Protein AF-A0A7S4GDK0-F1 (afdb_monomer_lite)

Sequence (120 aa):
MDLIGAADGQYISWFPDTHGYHLQLADSEAAFRSQGLLKRDHKYFHKSYYQAGIEDDHTPFLERGVPILHLIPYPFPREWHKPGDTGEFLDWDTIYDMTLLVKHFVEHYVAHPTTRRTRA

InterPro domains:
  IPR007484 Peptidase M28 [PF04389] (39-105)
  IPR040234 Glutaminyl-peptide cyclotransferase-like [PTHR12283] (1-110)

Foldseek 3Di:
DPLFFAPQFADEFQDPVCLVLLVLLQVLLVVCVVVVNADDPHRHRDNHYDHDDDDDPCVVVVVVVHDDDDPAGPPHDPCVPHPPPDPVRGDVSRVSSVVVSVVVSVVVCVVDPDPDPPPD

Secondary structure (DSSP, 8-state):
--S--STT--EEE--GGGHHHHHHHHHHHHHHHHTT--SSS---EEEEE------STTHHHHHTT--------SSPPTTTTSTT-SGGG--HHHHHHHHHHHHHHHHHHHHS--------

Structure (mmCIF, N/CA/C/O backbone):
data_AF-A0A7S4GDK0-F1
#
_entry.id   AF-A0A7S4GDK0-F1
#
loop_
_atom_site.group_PDB
_atom_site.id
_atom_site.type_symbol
_atom_site.label_atom_id
_atom_site.label_alt_id
_atom_site.label_comp_id
_atom_site.label_asym_id
_atom_site.label_entity_id
_atom_site.label_seq_id
_atom_site.pdbx_PDB_ins_code
_atom_site.Cartn_x
_atom_site.Cartn_y
_atom_site.Cartn_z
_atom_site.occupancy
_atom_site.B_iso_or_equiv
_atom_site.auth_seq_id
_atom_site.auth_comp_id
_atom_site.auth_asym_id
_atom_site.auth_atom_id
_atom_site.pdbx_PDB_model_num
ATOM 1 N N . MET A 1 1 ? 6.008 -6.858 -1.384 1.00 94.06 1 MET A N 1
ATOM 2 C CA . MET A 1 1 ? 5.624 -5.724 -0.518 1.00 94.06 1 MET A CA 1
ATOM 3 C C . MET A 1 1 ? 6.913 -5.274 0.112 1.00 94.06 1 MET A C 1
ATOM 5 O O . MET A 1 1 ? 7.557 -6.131 0.702 1.00 94.06 1 MET A O 1
ATOM 9 N N . ASP A 1 2 ? 7.298 -4.018 -0.071 1.00 97.81 2 ASP A N 1
ATOM 10 C CA . ASP A 1 2 ? 8.589 -3.512 0.396 1.00 97.81 2 ASP A CA 1
ATOM 11 C C . ASP A 1 2 ? 8.455 -2.088 0.964 1.00 97.81 2 ASP A C 1
ATOM 13 O O . ASP A 1 2 ? 7.550 -1.345 0.577 1.00 97.81 2 ASP A O 1
ATOM 17 N N . LEU A 1 3 ? 9.321 -1.738 1.918 1.00 97.69 3 LEU A N 1
ATOM 18 C CA . LEU A 1 3 ? 9.404 -0.438 2.606 1.00 97.69 3 LEU A CA 1
ATOM 19 C C . LEU A 1 3 ? 8.095 0.063 3.250 1.00 97.69 3 LEU A C 1
ATOM 21 O O . LEU A 1 3 ? 7.823 1.263 3.287 1.00 97.69 3 LEU A O 1
ATOM 25 N N . ILE A 1 4 ? 7.274 -0.848 3.776 1.00 97.88 4 ILE A N 1
ATOM 26 C CA . ILE A 1 4 ? 5.984 -0.536 4.411 1.00 97.88 4 ILE A CA 1
ATOM 27 C C . ILE A 1 4 ? 6.149 -0.492 5.931 1.00 97.88 4 ILE A C 1
ATOM 29 O O . ILE A 1 4 ? 6.625 -1.452 6.528 1.00 97.88 4 ILE A O 1
ATOM 33 N N . GLY A 1 5 ? 5.687 0.586 6.568 1.00 97.38 5 GLY A N 1
ATOM 34 C CA . GLY A 1 5 ? 5.636 0.688 8.031 1.00 97.38 5 GLY A CA 1
ATOM 35 C C . GLY A 1 5 ? 5.828 2.104 8.561 1.00 97.38 5 GLY A C 1
ATOM 36 O O . GLY A 1 5 ? 5.295 2.427 9.616 1.00 97.38 5 GLY A O 1
ATOM 37 N N . ALA A 1 6 ? 6.527 2.959 7.816 1.00 97.50 6 ALA A N 1
ATOM 38 C CA . ALA A 1 6 ? 6.628 4.378 8.131 1.00 97.50 6 ALA A CA 1
ATOM 39 C C . ALA A 1 6 ? 5.294 5.105 7.898 1.00 97.50 6 ALA A C 1
ATOM 41 O O . ALA A 1 6 ? 4.476 4.690 7.070 1.00 97.50 6 ALA A O 1
ATOM 42 N N . ALA A 1 7 ? 5.107 6.221 8.599 1.00 95.94 7 ALA A N 1
ATOM 43 C CA . ALA A 1 7 ? 3.975 7.109 8.380 1.00 95.94 7 ALA A CA 1
ATOM 44 C C . ALA A 1 7 ? 3.951 7.674 6.948 1.00 95.94 7 ALA A C 1
ATOM 46 O O . ALA A 1 7 ? 4.982 7.873 6.305 1.00 95.94 7 ALA A O 1
ATOM 47 N N . ASP A 1 8 ? 2.739 7.972 6.483 1.00 92.25 8 ASP A N 1
ATOM 48 C CA . ASP A 1 8 ? 2.454 8.782 5.293 1.00 92.25 8 ASP A CA 1
ATOM 49 C C . ASP A 1 8 ? 3.011 8.239 3.959 1.00 92.25 8 ASP A C 1
ATOM 51 O O . ASP A 1 8 ? 3.199 8.983 2.990 1.00 92.25 8 ASP A O 1
ATOM 55 N N . GLY A 1 9 ? 3.224 6.921 3.871 1.00 94.88 9 GLY A N 1
ATOM 56 C CA . GLY A 1 9 ? 3.583 6.245 2.622 1.00 94.88 9 GLY A CA 1
ATOM 57 C C . GLY A 1 9 ? 2.526 6.444 1.526 1.00 94.88 9 GLY A C 1
ATOM 58 O O . GLY A 1 9 ? 1.323 6.375 1.784 1.00 94.88 9 GLY A O 1
ATOM 59 N N . GLN A 1 10 ? 2.973 6.679 0.292 1.00 96.25 10 GLN A N 1
ATOM 60 C CA . GLN A 1 10 ? 2.112 6.869 -0.880 1.00 96.25 10 GLN A CA 1
ATOM 61 C C . GLN A 1 10 ? 2.417 5.811 -1.932 1.00 96.25 10 GLN A C 1
ATOM 63 O O . GLN A 1 10 ? 3.565 5.628 -2.311 1.00 96.25 10 GLN A O 1
ATOM 68 N N . TYR A 1 11 ? 1.394 5.146 -2.447 1.00 96.75 11 TYR A N 1
ATOM 69 C CA . TYR A 1 11 ? 1.514 4.056 -3.404 1.00 96.75 11 TYR A CA 1
ATOM 70 C C . TYR A 1 11 ? 0.903 4.474 -4.739 1.00 96.75 11 TYR A C 1
ATOM 72 O O . TYR A 1 11 ? -0.234 4.956 -4.807 1.00 96.75 11 TYR A O 1
ATOM 80 N N . ILE A 1 12 ? 1.644 4.237 -5.817 1.00 95.56 12 ILE A N 1
ATOM 81 C CA . ILE A 1 12 ? 1.231 4.503 -7.198 1.00 95.56 12 ILE A CA 1
ATOM 82 C C . ILE A 1 12 ? 1.274 3.217 -8.020 1.00 95.56 12 ILE A C 1
ATOM 84 O O . ILE A 1 12 ? 1.915 2.240 -7.641 1.00 95.56 12 ILE A O 1
ATOM 88 N N . SER A 1 13 ? 0.582 3.214 -9.157 1.00 96.25 13 SER A N 1
ATOM 89 C CA . SER A 1 13 ? 0.597 2.069 -10.060 1.00 96.25 13 SER A CA 1
ATOM 90 C C . SER A 1 13 ? 1.840 2.104 -10.949 1.00 96.25 13 SER A C 1
ATOM 92 O O . SER A 1 13 ? 2.001 3.035 -11.738 1.00 96.25 13 SER A O 1
ATOM 94 N N . TRP A 1 14 ? 2.655 1.051 -10.886 1.00 95.12 14 TRP A N 1
ATOM 95 C CA . TRP A 1 14 ? 3.893 0.920 -11.671 1.00 95.12 14 TRP A CA 1
ATOM 96 C C . TRP A 1 14 ? 3.702 0.194 -13.011 1.00 95.12 14 TRP A C 1
ATOM 98 O O . TRP A 1 14 ? 4.345 0.522 -14.007 1.00 95.12 14 TRP A O 1
ATOM 108 N N . PHE A 1 15 ? 2.769 -0.766 -13.071 1.00 94.31 15 PHE A N 1
ATOM 109 C CA . PHE A 1 15 ? 2.598 -1.653 -14.228 1.00 94.31 15 PHE A CA 1
ATOM 110 C C . PHE A 1 15 ? 1.184 -1.559 -14.822 1.00 94.31 15 PHE A C 1
ATOM 112 O O . PHE A 1 15 ? 0.210 -1.646 -14.071 1.00 94.31 15 PHE A O 1
ATOM 119 N N . PRO A 1 16 ? 1.034 -1.419 -16.156 1.00 92.56 16 PRO A N 1
ATOM 120 C CA . PRO A 1 16 ? -0.281 -1.375 -16.799 1.00 92.56 16 PRO A CA 1
ATOM 121 C C . PRO A 1 16 ? -1.097 -2.652 -16.570 1.00 92.56 16 PRO A C 1
ATOM 123 O O . PRO A 1 16 ? -2.290 -2.580 -16.281 1.00 92.56 16 PRO A O 1
ATOM 126 N N . ASP A 1 17 ? -0.442 -3.815 -16.633 1.00 93.44 17 ASP A N 1
ATOM 127 C CA . ASP A 1 17 ? -1.086 -5.134 -16.546 1.00 93.44 17 ASP A CA 1
ATOM 128 C C . ASP A 1 17 ? -1.779 -5.391 -15.201 1.00 93.44 17 ASP A C 1
ATOM 130 O O . ASP A 1 17 ? -2.706 -6.198 -15.114 1.00 93.44 17 ASP A O 1
ATOM 134 N N . THR A 1 18 ? -1.349 -4.701 -14.146 1.00 94.88 18 THR A N 1
ATOM 135 C CA . THR A 1 18 ? -1.896 -4.821 -12.788 1.00 94.88 18 THR A CA 1
ATOM 136 C C . THR A 1 18 ? -2.535 -3.527 -12.292 1.00 94.88 18 THR A C 1
ATOM 138 O O . THR A 1 18 ? -2.973 -3.469 -11.142 1.00 94.88 18 THR A O 1
ATOM 141 N N . HIS A 1 19 ? -2.691 -2.514 -13.158 1.00 95.44 19 HIS A N 1
ATOM 142 C CA . HIS A 1 19 ? -3.299 -1.230 -12.796 1.00 95.44 19 HIS A CA 1
ATOM 143 C C . HIS A 1 19 ? -4.707 -1.397 -12.210 1.00 95.44 19 HIS A C 1
ATOM 145 O O . HIS A 1 19 ? -5.060 -0.742 -11.233 1.00 95.44 19 HIS A O 1
ATOM 151 N N . GLY A 1 20 ? -5.492 -2.339 -12.744 1.00 95.56 20 GLY A N 1
ATOM 152 C CA . GLY A 1 20 ? -6.814 -2.663 -12.204 1.00 95.56 20 GLY A CA 1
ATOM 153 C C . GLY A 1 20 ? -6.782 -3.121 -10.740 1.00 95.56 20 GLY A C 1
ATOM 154 O O . GLY A 1 20 ? -7.671 -2.755 -9.978 1.00 95.56 20 GLY A O 1
ATOM 155 N N . TYR A 1 21 ? -5.750 -3.858 -10.318 1.00 97.12 21 TYR A N 1
ATOM 156 C CA . TYR A 1 21 ? -5.589 -4.266 -8.917 1.00 97.12 21 TYR A CA 1
ATOM 157 C C . TYR A 1 21 ? -5.190 -3.092 -8.018 1.00 97.12 21 TYR A C 1
ATOM 159 O O . TYR A 1 21 ? -5.684 -2.981 -6.899 1.00 97.12 21 TYR A O 1
ATOM 167 N N . HIS A 1 22 ? -4.365 -2.170 -8.521 1.00 97.62 22 HIS A N 1
ATOM 168 C CA . HIS A 1 22 ? -4.046 -0.930 -7.807 1.00 97.62 22 HIS A CA 1
ATOM 169 C C . HIS A 1 22 ? -5.288 -0.056 -7.594 1.00 97.62 22 HIS A C 1
ATOM 171 O O . HIS A 1 22 ? -5.508 0.471 -6.505 1.00 97.62 22 HIS A O 1
ATOM 177 N N . LEU A 1 23 ? -6.141 0.062 -8.616 1.00 97.69 23 LEU A N 1
ATOM 178 C CA . LEU A 1 23 ? -7.407 0.786 -8.499 1.00 97.69 23 LEU A CA 1
ATOM 179 C C . LEU A 1 23 ? -8.345 0.144 -7.470 1.00 97.69 23 LEU A C 1
ATOM 181 O O . LEU A 1 23 ? -8.954 0.876 -6.697 1.00 97.69 23 LEU A O 1
ATOM 185 N N . GLN A 1 24 ? -8.404 -1.191 -7.396 1.00 97.50 24 GLN A N 1
ATOM 186 C CA . GLN A 1 24 ? -9.187 -1.889 -6.368 1.00 97.50 24 GLN A CA 1
ATOM 187 C C . GLN A 1 24 ? -8.719 -1.546 -4.949 1.00 97.50 24 GLN A C 1
ATOM 189 O O . GLN A 1 24 ? -9.555 -1.321 -4.075 1.00 97.50 24 GLN A O 1
ATOM 194 N N . LEU A 1 25 ? -7.405 -1.455 -4.712 1.00 98.44 25 LEU A N 1
ATOM 195 C CA . LEU A 1 25 ? -6.863 -1.005 -3.424 1.00 98.44 25 LEU A CA 1
ATOM 196 C C . LEU A 1 25 ? -7.267 0.445 -3.119 1.00 98.44 25 LEU A C 1
ATOM 198 O O . LEU A 1 25 ? -7.731 0.724 -2.016 1.00 98.44 25 LEU A O 1
ATOM 202 N N . ALA A 1 26 ? -7.177 1.347 -4.102 1.00 98.44 26 ALA A N 1
ATOM 203 C CA . ALA A 1 26 ? -7.598 2.742 -3.944 1.00 98.44 26 ALA A CA 1
ATOM 204 C C . ALA A 1 26 ? -9.107 2.901 -3.683 1.00 98.44 26 ALA A C 1
ATOM 206 O O . ALA A 1 26 ? -9.519 3.757 -2.899 1.00 98.44 26 ALA A O 1
ATOM 207 N N . ASP A 1 27 ? -9.942 2.087 -4.329 1.00 98.44 27 ASP A N 1
ATOM 208 C CA . ASP A 1 27 ? -11.391 2.074 -4.109 1.00 98.44 27 ASP A CA 1
ATOM 209 C C . ASP A 1 27 ? -11.743 1.510 -2.729 1.00 98.44 27 ASP A C 1
ATOM 211 O O . ASP A 1 27 ? -12.577 2.080 -2.022 1.00 98.44 27 ASP A O 1
ATOM 215 N N . SER A 1 28 ? -11.056 0.442 -2.313 1.00 98.44 28 SER A N 1
ATOM 216 C CA . SER A 1 28 ? -11.197 -0.145 -0.975 1.00 98.44 28 SER A CA 1
ATOM 217 C C . SER A 1 28 ? -10.801 0.851 0.112 1.00 98.44 28 SER A C 1
ATOM 219 O O . SER A 1 28 ? -11.515 1.001 1.101 1.00 98.44 28 SER A O 1
ATOM 221 N N . GLU A 1 29 ? -9.710 1.594 -0.096 1.00 98.62 29 GLU A N 1
ATOM 222 C CA . GLU A 1 29 ? -9.274 2.653 0.811 1.00 98.62 29 GLU A CA 1
ATOM 223 C C . GLU A 1 29 ? -10.348 3.728 0.984 1.00 98.62 29 GLU A C 1
ATOM 225 O O . GLU A 1 29 ? -10.709 4.071 2.112 1.00 98.62 29 GLU A O 1
ATOM 230 N N . ALA A 1 30 ? -10.901 4.237 -0.119 1.00 98.44 30 ALA A N 1
ATOM 231 C CA . ALA A 1 30 ? -11.957 5.242 -0.070 1.00 98.44 30 ALA A CA 1
ATOM 232 C C . ALA A 1 30 ? -13.208 4.723 0.663 1.00 98.44 30 ALA A C 1
ATOM 234 O O . ALA A 1 30 ? -13.783 5.438 1.491 1.00 98.44 30 ALA A O 1
ATOM 235 N N . ALA A 1 31 ? -13.605 3.473 0.407 1.00 98.44 31 ALA A N 1
ATOM 236 C CA . ALA A 1 31 ? -14.737 2.841 1.074 1.00 98.44 31 ALA A CA 1
ATOM 237 C C . ALA A 1 31 ? -14.497 2.686 2.584 1.00 98.44 31 ALA A C 1
ATOM 239 O O . ALA A 1 31 ? -15.330 3.119 3.383 1.00 98.44 31 ALA A O 1
ATOM 240 N N . PHE A 1 32 ? -13.350 2.142 2.994 1.00 98.56 32 PHE A N 1
ATOM 241 C CA . PHE A 1 32 ? -13.023 1.921 4.407 1.00 98.56 32 PHE A CA 1
ATOM 242 C C . PHE A 1 32 ? -12.887 3.233 5.175 1.00 98.56 32 PHE A C 1
ATOM 244 O O . PHE A 1 32 ? -13.364 3.336 6.307 1.00 98.56 32 PHE A O 1
ATOM 251 N N . ARG A 1 33 ? -12.333 4.270 4.538 1.00 97.94 33 ARG A N 1
ATOM 252 C CA . ARG A 1 33 ? -12.284 5.624 5.097 1.00 97.94 33 ARG A CA 1
ATOM 253 C C . ARG A 1 33 ? -13.679 6.185 5.346 1.00 97.94 33 ARG A C 1
ATOM 255 O O . ARG A 1 33 ? -13.947 6.677 6.436 1.00 97.94 33 ARG A O 1
ATOM 262 N N . SER A 1 34 ? -14.589 6.055 4.378 1.00 97.88 34 SER A N 1
ATOM 263 C CA . SER A 1 34 ? -15.976 6.528 4.526 1.00 97.88 34 SER A CA 1
ATOM 264 C C . SER A 1 34 ? -16.754 5.812 5.639 1.00 97.88 34 SER A C 1
ATOM 266 O O . SER A 1 34 ? -17.705 6.366 6.183 1.00 97.88 34 SER A O 1
ATOM 268 N N . GLN A 1 35 ? -16.330 4.599 5.997 1.00 98.12 35 GLN A N 1
ATOM 269 C CA . GLN A 1 35 ? -16.909 3.787 7.068 1.00 98.12 35 GLN A CA 1
ATOM 270 C C . GLN A 1 35 ? -16.214 3.995 8.425 1.00 98.12 35 GLN A C 1
ATOM 272 O O . GLN A 1 35 ? -16.618 3.384 9.411 1.00 98.12 35 GLN A O 1
ATOM 277 N N . GLY A 1 36 ? -15.169 4.830 8.493 1.00 98.06 36 GLY A N 1
ATOM 278 C CA . GLY A 1 36 ? -14.390 5.049 9.715 1.00 98.06 36 GLY A CA 1
ATOM 279 C C . GLY A 1 36 ? -13.567 3.833 10.155 1.00 98.06 36 GLY A C 1
ATOM 280 O O . GLY A 1 36 ? -13.272 3.693 11.340 1.00 98.06 36 GLY A O 1
ATOM 281 N N . LEU A 1 37 ? -13.227 2.932 9.225 1.00 98.50 37 LEU A N 1
ATOM 282 C CA . LEU A 1 37 ? -12.448 1.724 9.520 1.00 98.50 37 LEU A CA 1
ATOM 283 C C . LEU A 1 37 ? -10.936 1.981 9.556 1.00 98.50 37 LEU A C 1
ATOM 285 O O . LEU A 1 37 ? -10.216 1.222 10.201 1.00 98.50 37 LEU A O 1
ATOM 289 N N . LEU A 1 38 ? -10.468 3.027 8.869 1.00 98.38 38 LEU A N 1
ATOM 290 C CA . LEU A 1 38 ? -9.055 3.411 8.839 1.00 98.38 38 LEU A CA 1
ATOM 291 C C . LEU A 1 38 ? -8.701 4.315 10.027 1.00 98.38 38 LEU A C 1
ATOM 293 O O . LEU A 1 38 ? -9.521 5.121 10.473 1.00 98.38 38 LEU A O 1
ATOM 297 N N . LYS A 1 39 ? -7.481 4.170 10.540 1.00 98.06 39 LYS A N 1
ATOM 298 C CA . LYS A 1 39 ? -6.942 4.876 11.705 1.00 98.06 39 LYS A CA 1
ATOM 299 C C . LYS A 1 39 ? -6.355 6.226 11.338 1.00 98.06 39 LYS A C 1
ATOM 301 O O . LYS A 1 39 ? -6.544 7.181 12.089 1.00 98.06 39 LYS A O 1
ATOM 306 N N . ARG A 1 40 ? -5.678 6.330 10.193 1.00 95.75 40 ARG A N 1
ATOM 307 C CA . ARG A 1 40 ? -5.086 7.593 9.742 1.00 95.75 40 ARG A CA 1
ATOM 308 C C . ARG A 1 40 ? -6.007 8.347 8.817 1.00 95.75 40 ARG A C 1
ATOM 310 O O . ARG A 1 40 ? -6.606 7.766 7.915 1.00 95.75 40 ARG A O 1
ATOM 317 N N . ASP A 1 41 ? -5.990 9.669 8.934 1.00 94.94 41 ASP A N 1
ATOM 318 C CA . ASP A 1 41 ? -6.464 10.566 7.881 1.00 94.94 41 ASP A CA 1
ATOM 319 C C . ASP A 1 41 ? -5.345 10.853 6.864 1.00 94.94 41 ASP A C 1
ATOM 321 O O . ASP A 1 41 ? -4.811 11.954 6.776 1.00 94.94 41 ASP A O 1
ATOM 325 N N . HIS A 1 42 ? -4.924 9.815 6.139 1.00 95.69 42 HIS A N 1
ATOM 326 C CA . HIS A 1 42 ? -3.867 9.899 5.128 1.00 95.69 42 HIS A CA 1
ATOM 327 C C . HIS A 1 42 ? -4.224 9.058 3.912 1.00 95.69 42 HIS A C 1
ATOM 329 O O . HIS A 1 42 ? -4.646 7.917 4.073 1.00 95.69 42 HIS A O 1
ATOM 335 N N . LYS A 1 43 ? -4.029 9.597 2.705 1.00 97.31 43 LYS A N 1
ATOM 336 C CA . LYS A 1 43 ? -4.307 8.877 1.461 1.00 97.31 43 LYS A CA 1
ATOM 337 C C . LYS A 1 43 ? -3.109 8.023 1.042 1.00 97.31 43 LYS A C 1
ATOM 339 O O . LYS A 1 43 ? -2.074 8.568 0.672 1.00 97.31 43 LYS A O 1
ATOM 344 N N . TYR A 1 44 ? -3.284 6.707 1.013 1.00 98.00 44 TYR A N 1
ATOM 345 C CA . TYR A 1 44 ? -2.234 5.760 0.637 1.00 98.00 44 TYR A CA 1
ATOM 346 C C . TYR A 1 44 ? -2.171 5.534 -0.871 1.00 98.00 44 TYR A C 1
ATOM 348 O O . TYR A 1 44 ? -1.122 5.715 -1.481 1.00 98.00 44 TYR A O 1
ATOM 356 N N . PHE A 1 45 ? -3.272 5.125 -1.500 1.00 98.12 45 PHE A N 1
ATOM 357 C CA . PHE A 1 45 ? -3.280 4.660 -2.883 1.00 98.1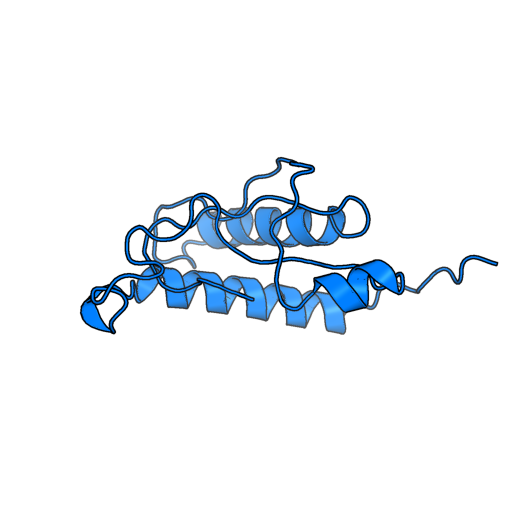2 45 PHE A CA 1
ATOM 358 C C . PHE A 1 45 ? -3.747 5.767 -3.828 1.00 98.12 45 PHE A C 1
ATOM 360 O O . PHE A 1 45 ? -4.914 6.171 -3.882 1.00 98.12 45 PHE A O 1
ATOM 367 N N . HIS A 1 46 ? -2.820 6.264 -4.638 1.00 96.56 46 HIS A N 1
ATOM 368 C CA . HIS A 1 46 ? -3.114 7.275 -5.640 1.00 96.56 46 HIS A CA 1
ATOM 369 C C . HIS A 1 46 ? -3.532 6.603 -6.944 1.00 96.56 46 HIS A C 1
ATOM 371 O O . HIS A 1 46 ? -2.852 5.713 -7.448 1.00 96.56 46 HIS A O 1
ATOM 377 N N . LYS A 1 47 ? -4.646 7.060 -7.528 1.00 94.94 47 LYS A N 1
ATOM 378 C CA . LYS A 1 47 ? -5.127 6.628 -8.852 1.00 94.94 47 LYS A CA 1
ATOM 379 C C . LYS A 1 47 ? -4.312 7.280 -9.976 1.00 94.94 47 LYS A C 1
ATOM 381 O O . LYS A 1 47 ? -4.860 7.919 -10.869 1.00 94.94 47 LYS A O 1
ATOM 386 N N . SER A 1 48 ? -2.995 7.174 -9.877 1.00 87.75 48 SER A N 1
ATOM 387 C CA . SER A 1 48 ? -2.022 7.642 -10.853 1.00 87.75 48 SER A CA 1
ATOM 388 C C . SER A 1 48 ? -1.174 6.469 -11.328 1.00 87.75 48 SER A C 1
ATOM 390 O O . SER A 1 48 ? -1.033 5.445 -10.654 1.00 87.75 48 SER A O 1
ATOM 392 N N . TYR A 1 49 ? -0.634 6.634 -12.526 1.00 85.31 49 TYR A N 1
ATOM 393 C CA . TYR A 1 49 ? 0.260 5.685 -13.160 1.00 85.31 49 TYR A CA 1
ATOM 394 C C . TYR A 1 49 ? 1.601 6.368 -13.391 1.00 85.31 49 TYR A C 1
ATOM 396 O O . TYR A 1 49 ? 1.640 7.497 -13.886 1.00 85.31 49 TYR A O 1
ATOM 404 N N . TYR A 1 50 ? 2.686 5.692 -13.033 1.00 81.56 50 TYR A N 1
ATOM 405 C CA . TYR A 1 50 ? 4.029 6.178 -13.296 1.00 81.56 50 TYR A CA 1
ATOM 406 C C . TYR A 1 50 ? 4.894 5.029 -13.793 1.00 81.56 50 TYR A C 1
ATOM 408 O O . TYR A 1 50 ? 5.158 4.070 -13.074 1.00 81.56 50 TYR A O 1
ATOM 416 N N . GLN A 1 51 ? 5.331 5.134 -15.046 1.00 73.62 51 GLN A N 1
ATOM 417 C CA . GLN A 1 51 ? 6.223 4.160 -15.657 1.00 73.62 51 GLN A CA 1
ATOM 418 C C . GLN A 1 51 ? 7.677 4.545 -15.371 1.00 73.62 51 GLN A C 1
ATOM 420 O O . GLN A 1 51 ? 8.399 5.002 -16.256 1.00 73.62 51 GLN A O 1
ATOM 425 N N . ALA A 1 52 ? 8.098 4.393 -14.120 1.00 71.56 52 ALA A N 1
ATOM 426 C CA . ALA A 1 52 ? 9.509 4.415 -13.753 1.00 71.56 52 ALA A CA 1
ATOM 427 C C . ALA A 1 52 ? 9.891 3.082 -13.114 1.00 71.56 52 ALA A C 1
ATOM 429 O O . ALA A 1 52 ? 9.069 2.444 -12.461 1.00 71.56 52 ALA A O 1
ATOM 430 N N . GLY A 1 53 ? 11.129 2.652 -13.345 1.00 76.25 53 GLY A N 1
ATOM 431 C CA . GLY A 1 53 ? 11.650 1.420 -12.771 1.00 76.25 53 GLY A CA 1
ATOM 432 C C . GLY A 1 53 ? 12.163 1.672 -11.362 1.00 76.25 53 GLY A C 1
ATOM 433 O O . GLY A 1 53 ? 13.093 2.456 -11.183 1.00 76.25 53 GLY A O 1
ATOM 434 N N . ILE A 1 54 ? 11.568 0.999 -10.383 1.00 91.31 54 ILE A N 1
ATOM 435 C CA . ILE A 1 54 ? 12.231 0.711 -9.116 1.00 91.31 54 ILE A CA 1
ATOM 436 C C . ILE A 1 54 ? 12.681 -0.738 -9.218 1.00 91.31 54 ILE A C 1
ATOM 438 O O . ILE A 1 54 ? 11.842 -1.624 -9.344 1.00 91.31 54 ILE A O 1
ATOM 442 N N . GLU A 1 55 ? 13.987 -0.975 -9.222 1.00 94.62 55 GLU A N 1
ATOM 443 C CA . GLU A 1 55 ? 14.509 -2.338 -9.173 1.00 94.62 55 GLU A CA 1
ATOM 444 C C . GLU A 1 55 ? 14.299 -2.917 -7.776 1.00 94.62 55 GLU A C 1
ATOM 446 O O . GLU A 1 55 ? 14.582 -2.263 -6.774 1.00 94.62 55 GLU A O 1
ATOM 451 N N . ASP A 1 56 ? 13.778 -4.137 -7.731 1.00 96.62 56 ASP A N 1
ATOM 452 C CA . ASP A 1 56 ? 13.490 -4.890 -6.513 1.00 96.62 56 ASP A CA 1
ATOM 453 C C . ASP A 1 56 ? 13.383 -6.382 -6.902 1.00 96.62 56 ASP A C 1
ATOM 455 O O . ASP A 1 56 ? 13.542 -6.749 -8.074 1.00 96.62 56 ASP A O 1
ATOM 459 N N . ASP A 1 57 ? 13.051 -7.260 -5.963 1.00 98.00 57 ASP A N 1
ATOM 460 C CA . ASP A 1 57 ? 12.967 -8.714 -6.147 1.00 98.00 57 ASP A CA 1
ATOM 461 C C . ASP A 1 57 ? 12.017 -9.155 -7.277 1.00 98.00 57 ASP A C 1
ATOM 463 O O . ASP A 1 57 ? 12.093 -10.283 -7.772 1.00 98.00 57 ASP A O 1
ATOM 467 N N . HIS A 1 58 ? 11.109 -8.280 -7.718 1.00 96.75 58 HIS A N 1
ATOM 468 C CA . HIS A 1 58 ? 10.183 -8.569 -8.808 1.00 96.75 58 HIS A CA 1
ATOM 469 C C . HIS A 1 58 ? 10.835 -8.548 -10.201 1.00 96.75 58 HIS A C 1
ATOM 471 O O . HIS A 1 58 ? 10.257 -9.118 -11.130 1.00 96.75 58 HIS A O 1
ATOM 477 N N . THR A 1 59 ? 12.006 -7.922 -10.376 1.00 96.38 59 THR A N 1
ATOM 478 C CA . THR A 1 59 ? 12.633 -7.716 -11.695 1.00 96.38 59 THR A CA 1
ATOM 479 C C . THR A 1 59 ? 12.780 -9.021 -12.494 1.00 96.38 59 THR A C 1
ATOM 481 O O . THR A 1 59 ? 12.284 -9.079 -13.623 1.00 96.38 59 THR A O 1
ATOM 484 N N . PRO A 1 60 ? 13.315 -10.130 -11.936 1.00 97.69 60 PRO A N 1
ATOM 485 C CA . PRO A 1 60 ? 13.433 -11.383 -12.685 1.00 97.69 60 PRO A CA 1
ATOM 486 C C . PRO A 1 60 ? 12.076 -11.997 -13.077 1.00 97.69 60 PRO A C 1
ATOM 488 O O . PRO A 1 60 ? 11.972 -12.713 -14.075 1.00 97.69 60 PRO A O 1
ATOM 491 N N . PHE A 1 61 ? 11.017 -11.751 -12.304 1.00 98.00 61 PHE A N 1
ATOM 492 C CA . PHE A 1 61 ? 9.670 -12.243 -12.609 1.00 98.00 61 PHE A CA 1
ATOM 493 C C . PHE A 1 61 ? 9.033 -11.434 -13.738 1.00 98.00 61 PHE A C 1
ATOM 495 O O . PHE A 1 61 ? 8.444 -12.013 -14.655 1.00 98.00 61 PHE A O 1
ATOM 502 N N . LEU A 1 62 ? 9.213 -10.113 -13.705 1.00 95.25 62 LEU A N 1
ATOM 503 C CA . LEU A 1 62 ? 8.778 -9.207 -14.760 1.00 95.25 62 LEU A CA 1
ATOM 504 C C . LEU A 1 62 ? 9.419 -9.576 -16.107 1.00 95.25 62 LEU A C 1
ATOM 506 O O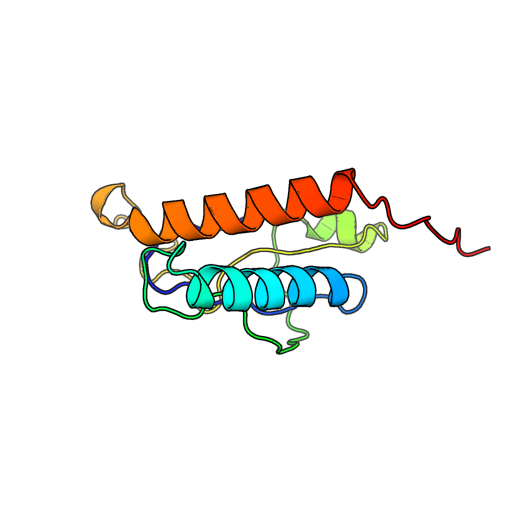 . LEU A 1 62 ? 8.708 -9.719 -17.100 1.00 95.25 62 LEU A O 1
ATOM 510 N N . GLU A 1 63 ? 10.731 -9.834 -16.131 1.00 95.50 63 GLU A N 1
ATOM 511 C CA . GLU A 1 63 ? 11.468 -10.296 -17.323 1.00 95.50 63 GLU A CA 1
ATOM 512 C C . GLU A 1 63 ? 10.913 -11.601 -17.918 1.00 95.50 63 GLU A C 1
ATOM 514 O O . GLU A 1 63 ? 11.072 -11.872 -19.107 1.00 95.50 63 GLU A O 1
ATOM 519 N N . ARG A 1 64 ? 10.246 -12.420 -17.096 1.00 97.50 64 ARG A N 1
ATOM 520 C CA . ARG A 1 64 ? 9.634 -13.701 -17.484 1.00 97.50 64 ARG A CA 1
ATOM 521 C C . ARG A 1 64 ? 8.132 -13.583 -17.765 1.00 97.50 64 ARG A C 1
ATOM 523 O O . ARG A 1 64 ? 7.457 -14.601 -17.908 1.00 97.50 64 ARG A O 1
ATOM 530 N N . GLY A 1 65 ? 7.602 -12.362 -17.853 1.00 95.69 65 GLY A N 1
ATOM 531 C CA . GLY A 1 65 ? 6.205 -12.091 -18.199 1.00 95.69 65 GLY A CA 1
ATOM 532 C C . GLY A 1 65 ? 5.212 -12.321 -17.057 1.00 95.69 65 GLY A C 1
ATOM 533 O O . GLY A 1 65 ? 4.020 -12.500 -17.311 1.00 95.69 65 GLY A O 1
ATOM 534 N N . VAL A 1 66 ? 5.670 -12.346 -15.803 1.00 97.00 66 VAL A N 1
ATOM 535 C CA . VAL A 1 66 ? 4.775 -12.411 -14.642 1.00 97.00 66 VAL A CA 1
ATOM 536 C C . VAL A 1 66 ? 4.218 -11.008 -14.364 1.00 97.00 66 VAL A C 1
ATOM 538 O O . VAL A 1 66 ? 5.005 -10.085 -14.160 1.00 97.00 66 VAL A O 1
ATOM 541 N N . PRO A 1 67 ? 2.884 -10.817 -14.312 1.00 95.94 67 PRO A N 1
ATOM 542 C CA . PRO A 1 67 ? 2.296 -9.529 -13.949 1.00 95.94 67 PRO A CA 1
ATOM 543 C C . PRO A 1 67 ? 2.631 -9.154 -12.501 1.00 95.94 67 PRO A C 1
ATOM 545 O O . PRO A 1 67 ? 2.379 -9.942 -11.588 1.00 95.94 67 PRO A O 1
ATOM 548 N N . ILE A 1 68 ? 3.159 -7.948 -12.285 1.00 96.50 68 ILE A N 1
ATOM 549 C CA . ILE A 1 68 ? 3.621 -7.482 -10.970 1.00 96.50 68 ILE A CA 1
ATOM 550 C C . ILE A 1 68 ? 2.689 -6.408 -10.418 1.00 96.50 68 ILE A C 1
ATOM 552 O O . ILE A 1 68 ? 2.445 -5.405 -11.079 1.00 96.50 68 ILE A O 1
ATOM 556 N N . LEU A 1 69 ? 2.204 -6.579 -9.187 1.00 96.50 69 LEU A N 1
ATOM 557 C CA . LEU A 1 69 ? 1.646 -5.496 -8.372 1.00 96.50 69 LEU A CA 1
ATOM 558 C C . LEU A 1 69 ? 2.694 -5.121 -7.315 1.00 96.50 69 LEU A C 1
ATOM 560 O O . LEU A 1 69 ? 2.852 -5.827 -6.319 1.00 96.50 69 LEU A O 1
ATOM 564 N N . HIS A 1 70 ? 3.449 -4.046 -7.551 1.00 96.88 70 HIS A N 1
ATOM 565 C CA . HIS A 1 70 ? 4.551 -3.640 -6.672 1.00 96.88 70 HIS A CA 1
ATOM 566 C C . HIS A 1 70 ? 4.067 -2.638 -5.625 1.00 96.88 70 HIS A C 1
ATOM 568 O O . HIS A 1 70 ? 3.893 -1.455 -5.898 1.00 96.88 70 HIS A O 1
ATOM 574 N N . LEU A 1 71 ? 3.807 -3.140 -4.419 1.00 97.38 71 LEU A N 1
ATOM 575 C CA . LEU A 1 71 ? 3.437 -2.318 -3.270 1.00 97.38 71 LEU A CA 1
ATOM 576 C C . LEU A 1 71 ? 4.704 -1.851 -2.551 1.00 97.38 71 LEU A C 1
ATOM 578 O O . LEU A 1 71 ? 5.215 -2.560 -1.680 1.00 97.38 71 LEU A O 1
ATOM 582 N N . ILE A 1 72 ? 5.185 -0.684 -2.965 1.00 97.25 72 ILE A N 1
ATOM 583 C CA . ILE A 1 72 ? 6.299 0.061 -2.377 1.00 97.25 72 ILE A CA 1
ATOM 584 C C . ILE A 1 72 ? 5.918 1.551 -2.362 1.00 97.25 72 ILE A C 1
ATOM 586 O O . ILE A 1 72 ? 5.366 2.032 -3.362 1.00 97.25 72 ILE A O 1
ATOM 590 N N . PRO A 1 73 ? 6.119 2.286 -1.253 1.00 96.44 73 PRO A N 1
ATOM 591 C CA . PRO A 1 73 ? 5.809 3.705 -1.223 1.00 96.44 73 PRO A CA 1
ATOM 592 C C . PRO A 1 73 ? 6.782 4.507 -2.095 1.00 96.44 73 PRO A C 1
ATOM 594 O O . PRO A 1 73 ? 7.957 4.171 -2.207 1.00 96.44 73 PRO A O 1
ATOM 597 N N . TYR A 1 74 ? 6.310 5.601 -2.684 1.00 93.88 74 TYR A N 1
ATOM 598 C CA . TYR A 1 74 ? 7.141 6.603 -3.337 1.00 93.88 74 TYR A CA 1
ATOM 599 C C . TYR A 1 74 ? 6.668 8.013 -2.953 1.00 93.88 74 TYR A C 1
ATOM 601 O O . TYR A 1 74 ? 5.505 8.345 -3.200 1.00 93.88 74 TYR A O 1
ATOM 609 N N . PRO A 1 75 ? 7.544 8.868 -2.390 1.00 94.81 75 PRO A N 1
ATOM 610 C CA . PRO A 1 75 ? 8.962 8.629 -2.081 1.00 94.81 75 PRO A CA 1
ATOM 611 C C . PRO A 1 75 ? 9.187 7.541 -1.011 1.00 94.81 75 PRO A C 1
ATOM 613 O O . PRO A 1 75 ? 8.272 7.204 -0.263 1.00 94.81 75 PRO A O 1
ATOM 616 N N . PHE A 1 76 ? 10.408 6.995 -0.948 1.00 96.88 76 PHE A N 1
ATOM 617 C CA . PHE A 1 76 ? 10.799 6.034 0.093 1.00 96.88 76 PHE A CA 1
ATOM 618 C C . PHE A 1 76 ? 10.745 6.662 1.493 1.00 96.88 76 PHE A C 1
ATOM 620 O O . PHE A 1 76 ? 10.910 7.885 1.611 1.00 96.88 76 PHE A O 1
ATOM 627 N N . PRO A 1 77 ? 10.566 5.849 2.556 1.00 97.12 77 PRO A N 1
ATOM 628 C CA . PRO A 1 77 ? 10.656 6.324 3.929 1.00 97.12 77 PRO A CA 1
ATOM 629 C C . PRO A 1 77 ? 11.947 7.105 4.156 1.00 97.12 77 PRO A C 1
ATOM 631 O O . PRO A 1 77 ? 13.012 6.743 3.649 1.00 97.12 77 PRO A O 1
ATOM 634 N N . ARG A 1 78 ? 11.875 8.179 4.944 1.00 96.50 78 ARG A N 1
ATOM 635 C CA . ARG A 1 78 ? 13.035 9.042 5.205 1.00 96.50 78 ARG A CA 1
ATOM 636 C C . ARG A 1 78 ? 14.182 8.259 5.847 1.00 96.50 78 ARG A C 1
ATOM 638 O O . ARG A 1 78 ? 15.343 8.628 5.663 1.00 96.50 78 ARG A O 1
ATOM 645 N N . GLU A 1 79 ? 13.853 7.216 6.590 1.00 96.81 79 GLU A N 1
ATOM 646 C CA . GLU A 1 79 ? 14.738 6.336 7.340 1.00 96.81 79 GLU A CA 1
ATOM 647 C C . GLU A 1 79 ? 15.354 5.219 6.480 1.00 96.81 79 GLU A C 1
ATOM 649 O O . GLU A 1 79 ? 16.294 4.572 6.934 1.00 96.81 79 GLU A O 1
ATOM 654 N N . TRP A 1 80 ? 14.915 5.036 5.227 1.00 97.69 80 TRP A N 1
ATOM 655 C CA . TRP A 1 80 ? 15.453 4.007 4.333 1.00 97.69 80 TRP A CA 1
ATOM 656 C C . TRP A 1 80 ? 16.976 4.116 4.183 1.00 97.69 80 TRP A C 1
ATOM 658 O O . TRP A 1 80 ? 17.517 5.201 3.938 1.00 97.69 80 TRP A O 1
ATOM 668 N N . HIS A 1 81 ? 17.664 2.980 4.339 1.00 97.12 81 HIS A N 1
ATOM 669 C CA . HIS A 1 81 ? 19.130 2.873 4.341 1.00 97.12 81 HIS A CA 1
ATOM 670 C C . HIS A 1 81 ? 19.832 3.764 5.384 1.00 97.12 81 HIS A C 1
ATOM 672 O O . HIS A 1 81 ? 20.990 4.155 5.211 1.00 97.12 81 HIS A O 1
ATOM 678 N N . LYS A 1 82 ? 19.158 4.085 6.492 1.00 97.81 82 LYS A N 1
ATOM 679 C CA . LYS A 1 82 ? 19.741 4.813 7.623 1.00 97.81 82 LYS A CA 1
ATOM 680 C C . LYS A 1 82 ? 19.595 3.995 8.905 1.00 97.81 82 LYS A C 1
ATOM 682 O O . LYS A 1 82 ? 18.641 3.239 9.040 1.00 97.81 82 LYS A O 1
ATOM 687 N N . PRO A 1 83 ? 20.466 4.209 9.907 1.00 97.06 83 PRO A N 1
ATOM 688 C CA . PRO A 1 83 ? 20.328 3.564 11.217 1.00 97.06 83 PRO A CA 1
ATOM 689 C C . PRO A 1 83 ? 19.016 3.879 11.952 1.00 97.06 83 PRO A C 1
ATOM 691 O O . PRO A 1 83 ? 18.732 3.253 12.964 1.00 97.06 83 PRO A O 1
ATOM 694 N N . GLY A 1 84 ? 18.258 4.875 11.479 1.00 93.81 84 GLY A N 1
ATOM 695 C CA . GLY A 1 84 ? 16.939 5.225 11.999 1.00 93.81 84 GLY A CA 1
ATOM 696 C C . GLY A 1 84 ? 15.812 4.310 11.522 1.00 93.81 84 GLY A C 1
ATOM 697 O O . GLY A 1 84 ? 14.697 4.485 11.984 1.00 93.81 84 GLY A O 1
ATOM 698 N N . ASP A 1 85 ? 16.056 3.348 10.632 1.00 96.25 85 ASP A N 1
ATOM 699 C CA . ASP A 1 85 ? 15.054 2.332 10.290 1.00 96.25 85 ASP A CA 1
ATOM 700 C C . ASP A 1 85 ? 14.923 1.319 11.441 1.00 96.25 85 ASP A C 1
ATOM 702 O O . ASP A 1 85 ? 15.562 0.266 11.476 1.00 96.25 85 ASP A O 1
ATOM 706 N N . THR A 1 86 ? 14.178 1.719 12.471 1.00 97.25 86 THR A N 1
ATOM 707 C CA . THR A 1 86 ? 13.988 0.977 13.719 1.00 97.25 86 THR A CA 1
ATOM 708 C C . THR A 1 86 ? 12.509 0.936 14.094 1.00 97.25 86 THR A C 1
ATOM 710 O O . THR A 1 86 ? 11.682 1.672 13.556 1.00 97.25 86 THR A O 1
ATOM 713 N N . GLY A 1 87 ? 12.169 0.112 15.089 1.00 96.69 87 GLY A N 1
ATOM 714 C CA . GLY A 1 87 ? 10.800 0.010 15.601 1.00 96.69 87 GLY A CA 1
ATOM 715 C C . GLY A 1 87 ? 10.201 1.326 16.118 1.00 96.69 87 GLY A C 1
ATOM 716 O O . GLY A 1 87 ? 8.982 1.433 16.194 1.00 96.69 87 GLY A O 1
ATOM 717 N N . GLU A 1 88 ? 11.024 2.328 16.447 1.00 96.50 88 GLU A N 1
ATOM 718 C CA . GLU A 1 88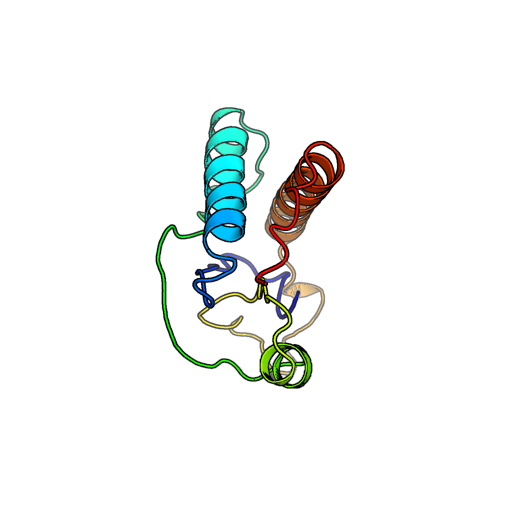 ? 10.563 3.649 16.904 1.00 96.50 88 GLU A CA 1
ATOM 719 C C . GLU A 1 88 ? 9.964 4.500 15.774 1.00 96.50 88 GLU A C 1
ATOM 721 O O . GLU A 1 88 ? 9.162 5.391 16.043 1.00 96.50 88 GLU A O 1
ATOM 726 N N . PHE A 1 89 ? 10.332 4.223 14.519 1.00 95.25 89 PHE A N 1
ATOM 727 C CA . PHE A 1 89 ? 9.838 4.936 13.335 1.0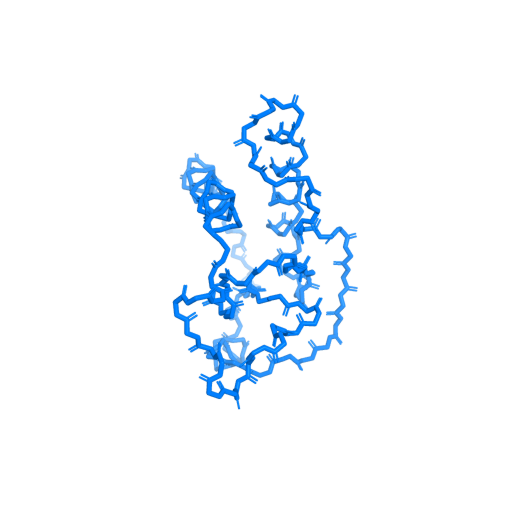0 95.25 89 PHE A CA 1
ATOM 728 C C . PHE A 1 89 ? 8.696 4.202 12.624 1.00 95.25 89 PHE A C 1
ATOM 730 O O . PHE A 1 89 ? 8.176 4.687 11.616 1.00 95.25 89 PHE A O 1
ATOM 737 N N . LEU A 1 90 ? 8.274 3.055 13.163 1.00 97.81 90 LEU A N 1
ATOM 738 C CA . LEU A 1 90 ? 7.060 2.384 12.726 1.00 97.81 90 LEU A CA 1
ATOM 739 C C . LEU A 1 90 ? 5.830 3.170 13.182 1.00 97.81 90 LEU A C 1
ATOM 741 O O . LEU A 1 90 ? 5.676 3.509 14.355 1.00 97.81 90 LEU A O 1
ATOM 745 N N . ASP A 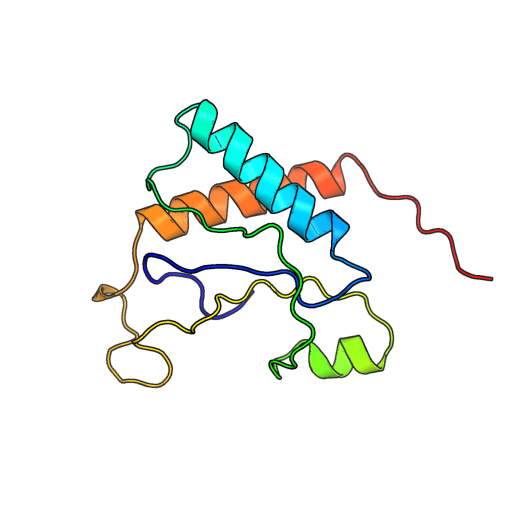1 91 ? 4.914 3.393 12.250 1.00 98.12 91 ASP A N 1
ATOM 746 C CA . ASP A 1 91 ? 3.615 3.987 12.512 1.00 98.12 91 ASP A CA 1
ATOM 747 C C . ASP A 1 91 ? 2.552 2.884 12.570 1.00 98.12 91 ASP A C 1
ATOM 749 O O . ASP A 1 91 ? 2.126 2.329 11.555 1.00 98.12 91 ASP A O 1
ATOM 753 N N . TRP A 1 92 ? 2.137 2.533 13.789 1.00 98.12 92 TRP A N 1
ATOM 754 C CA . TRP A 1 92 ? 1.226 1.408 14.023 1.00 98.12 92 TRP A CA 1
ATOM 755 C C . TRP A 1 92 ? -0.156 1.595 13.393 1.00 98.12 92 TRP A C 1
ATOM 757 O O . TRP A 1 92 ? -0.767 0.608 12.980 1.00 98.12 92 TRP A O 1
ATOM 767 N N . ASP A 1 93 ? -0.622 2.836 13.259 1.00 98.44 93 ASP A N 1
ATOM 768 C CA . ASP A 1 93 ? -1.877 3.146 12.573 1.00 98.44 93 ASP A CA 1
ATOM 769 C C . ASP A 1 93 ? -1.754 2.901 11.060 1.00 98.44 93 ASP A C 1
ATOM 771 O O . ASP A 1 93 ? -2.632 2.277 10.465 1.00 98.44 93 ASP A O 1
ATOM 775 N N . THR A 1 94 ? -0.627 3.272 10.441 1.00 98.25 94 THR A N 1
ATOM 776 C CA . THR A 1 94 ? -0.317 2.924 9.044 1.00 98.25 94 THR A CA 1
ATOM 777 C C . THR A 1 94 ? -0.231 1.421 8.844 1.00 98.25 94 THR A C 1
ATOM 779 O O . THR A 1 94 ? -0.786 0.892 7.880 1.00 98.25 94 THR A O 1
ATOM 782 N N . ILE A 1 95 ? 0.441 0.710 9.749 1.00 98.56 95 ILE A N 1
ATOM 783 C CA . ILE A 1 95 ? 0.550 -0.751 9.683 1.00 98.56 95 ILE A CA 1
ATOM 784 C C . ILE A 1 95 ? -0.838 -1.391 9.769 1.00 98.56 95 ILE A C 1
ATOM 786 O O . ILE A 1 95 ? -1.135 -2.306 8.995 1.00 98.56 95 ILE A O 1
ATOM 790 N N . TYR A 1 96 ? -1.701 -0.906 10.666 1.00 98.62 96 TYR A N 1
ATOM 791 C CA . TYR A 1 96 ? -3.079 -1.375 10.784 1.00 98.62 96 TYR A CA 1
ATOM 792 C C . TYR A 1 96 ? -3.867 -1.148 9.488 1.00 98.62 96 TYR A C 1
ATOM 794 O O . TYR A 1 96 ? -4.439 -2.099 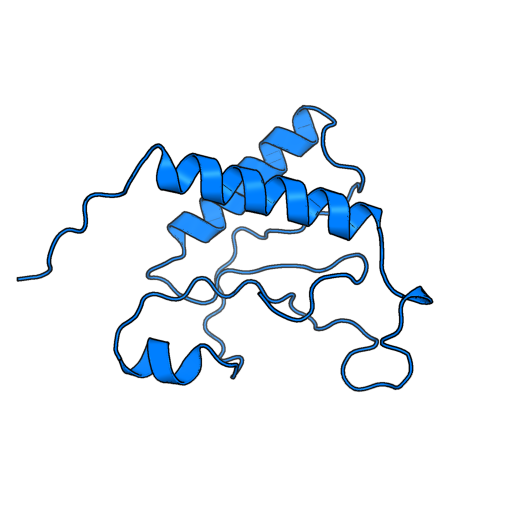8.950 1.00 98.62 96 TYR A O 1
ATOM 802 N N . ASP A 1 97 ? -3.846 0.074 8.955 1.00 98.56 97 ASP A N 1
ATOM 803 C CA . ASP A 1 97 ? -4.587 0.449 7.747 1.00 98.56 97 ASP A CA 1
ATOM 804 C C . ASP A 1 97 ? -4.128 -0.364 6.531 1.00 98.56 97 ASP A C 1
ATOM 806 O O . ASP A 1 97 ? -4.947 -0.963 5.829 1.00 98.56 97 ASP A O 1
ATOM 810 N N . MET A 1 98 ? -2.814 -0.483 6.324 1.00 98.44 98 MET A N 1
ATOM 811 C CA . MET A 1 98 ? -2.243 -1.285 5.239 1.00 98.44 98 MET A CA 1
ATOM 812 C C . MET A 1 98 ? -2.571 -2.773 5.387 1.00 98.44 98 MET A C 1
ATOM 814 O O . MET A 1 98 ? -2.903 -3.427 4.397 1.00 98.44 98 MET A O 1
ATOM 818 N N . THR A 1 99 ? -2.534 -3.311 6.610 1.00 98.50 99 THR A N 1
ATOM 819 C CA . THR A 1 99 ? -2.918 -4.706 6.880 1.00 98.50 99 THR A CA 1
ATOM 820 C C . THR A 1 99 ? -4.377 -4.947 6.513 1.00 98.50 99 THR A C 1
ATOM 822 O O . THR A 1 99 ? -4.690 -5.938 5.851 1.00 98.50 99 THR A O 1
ATOM 825 N N . LEU A 1 100 ? -5.271 -4.040 6.909 1.00 98.56 100 LEU A N 1
ATOM 826 C CA . LEU A 1 100 ? -6.697 -4.141 6.626 1.00 98.56 100 LEU A CA 1
ATOM 827 C C . LEU A 1 100 ? -6.978 -4.086 5.115 1.00 98.56 100 LEU A C 1
ATOM 829 O O . LEU A 1 100 ? -7.728 -4.918 4.602 1.00 98.56 100 LEU A O 1
ATOM 833 N N . LEU A 1 101 ? -6.340 -3.159 4.396 1.00 98.56 101 LEU A N 1
ATOM 834 C CA . LEU A 1 101 ? -6.508 -2.997 2.948 1.00 98.56 101 LEU A CA 1
ATOM 835 C C . LEU A 1 101 ? -5.969 -4.196 2.162 1.00 98.56 101 LEU A C 1
ATOM 837 O O . LEU A 1 101 ? -6.663 -4.721 1.291 1.00 98.56 101 LEU A O 1
ATOM 841 N N . VAL A 1 102 ? -4.765 -4.674 2.487 1.00 98.38 102 VAL A N 1
ATOM 842 C CA . VAL A 1 102 ? -4.164 -5.835 1.811 1.00 98.38 102 VAL A CA 1
ATOM 843 C C . VAL A 1 102 ? -4.947 -7.109 2.116 1.00 98.38 102 VAL A C 1
ATOM 845 O O . VAL A 1 102 ? -5.198 -7.898 1.205 1.00 98.38 102 VAL A O 1
ATOM 848 N N . LYS A 1 103 ? -5.394 -7.299 3.363 1.00 98.50 103 LYS A N 1
ATOM 849 C CA . LYS A 1 103 ? -6.254 -8.428 3.731 1.00 98.50 103 LYS A CA 1
ATOM 850 C C . LYS A 1 103 ? -7.540 -8.425 2.907 1.00 98.50 103 LYS A C 1
ATOM 852 O O . LYS A 1 103 ? -7.854 -9.439 2.290 1.00 98.50 103 LYS A O 1
ATOM 857 N N . HIS A 1 104 ? -8.237 -7.291 2.847 1.00 98.31 104 HIS A N 1
ATOM 858 C CA . HIS A 1 104 ? -9.458 -7.169 2.055 1.00 98.31 104 HIS A CA 1
ATOM 859 C C . HIS A 1 104 ? -9.213 -7.437 0.565 1.00 98.31 104 HIS A C 1
ATOM 861 O O . HIS A 1 104 ? -9.980 -8.161 -0.067 1.00 98.31 104 HIS A O 1
ATOM 867 N N . PHE A 1 105 ? -8.118 -6.912 0.009 1.00 97.81 105 PHE A N 1
ATOM 868 C CA . PHE A 1 105 ? -7.738 -7.169 -1.378 1.00 97.81 105 PHE A CA 1
ATOM 869 C C . PHE A 1 105 ? -7.534 -8.664 -1.651 1.00 97.81 105 PHE A C 1
ATOM 871 O O . PHE A 1 105 ? -8.076 -9.185 -2.624 1.00 97.81 105 PHE A O 1
ATOM 878 N N . VAL A 1 106 ? -6.797 -9.369 -0.787 1.00 97.56 106 VAL A N 1
ATOM 879 C CA . VAL A 1 106 ? -6.566 -10.815 -0.925 1.00 97.56 106 VAL A CA 1
ATOM 880 C C . VAL A 1 106 ? -7.876 -11.595 -0.802 1.00 97.56 106 VAL A C 1
ATOM 882 O O . VAL A 1 106 ? -8.137 -12.466 -1.630 1.00 97.56 106 VAL A O 1
ATOM 885 N N . GLU A 1 107 ? -8.721 -11.268 0.180 1.00 97.25 107 GLU A N 1
ATOM 886 C CA . GLU A 1 107 ? -10.048 -11.878 0.348 1.00 97.25 107 GLU A CA 1
ATOM 887 C C . GLU A 1 107 ? -10.905 -11.704 -0.912 1.00 97.25 107 GLU A C 1
ATOM 889 O O . GLU A 1 107 ? -11.455 -12.677 -1.433 1.00 97.25 107 GLU A O 1
ATOM 894 N N . HIS A 1 108 ? -10.966 -10.483 -1.448 1.00 94.75 108 HIS A N 1
ATOM 895 C CA . HIS A 1 108 ? -11.711 -10.180 -2.663 1.00 94.75 108 HIS A CA 1
ATOM 896 C C . HIS A 1 108 ? -11.144 -10.918 -3.884 1.00 94.75 108 HIS A C 1
ATOM 898 O O . HIS A 1 108 ? -11.913 -11.494 -4.656 1.00 94.75 108 HIS A O 1
ATOM 904 N N . TYR A 1 109 ? -9.817 -10.941 -4.044 1.00 94.75 109 TYR A N 1
ATOM 905 C CA . TYR A 1 109 ? -9.128 -11.604 -5.153 1.00 94.75 109 TYR A CA 1
ATOM 906 C C . TYR A 1 109 ? -9.376 -13.117 -5.171 1.00 94.75 109 TYR A C 1
ATOM 908 O O . TYR A 1 109 ? -9.651 -13.690 -6.224 1.00 94.75 109 TYR A O 1
ATOM 916 N N . VAL A 1 110 ? -9.311 -13.765 -4.005 1.00 94.88 110 VAL A N 1
ATOM 917 C CA . VAL A 1 110 ? -9.552 -15.210 -3.869 1.00 94.88 110 VAL A CA 1
ATOM 918 C C . VAL A 1 110 ? -11.029 -15.553 -4.075 1.00 94.88 110 VAL A C 1
ATOM 920 O O . VAL A 1 110 ? -11.329 -16.577 -4.687 1.00 94.88 110 VAL A O 1
ATOM 923 N N . ALA A 1 111 ? -11.952 -14.710 -3.603 1.00 94.25 111 ALA A N 1
ATOM 924 C CA . ALA A 1 111 ? -13.391 -14.918 -3.775 1.00 94.25 111 ALA A CA 1
ATOM 925 C C . ALA A 1 111 ? -13.873 -14.680 -5.219 1.00 94.25 111 ALA A C 1
ATOM 927 O O . ALA A 1 111 ? -14.853 -15.290 -5.647 1.00 94.25 111 ALA A O 1
ATOM 928 N N . HIS A 1 112 ? -13.178 -13.827 -5.976 1.00 89.38 112 HIS A N 1
ATOM 929 C CA . HIS A 1 112 ? -13.524 -13.463 -7.352 1.00 89.38 112 HIS A CA 1
ATOM 930 C C . HIS A 1 112 ? -12.344 -13.719 -8.297 1.00 89.38 112 HIS A C 1
ATOM 932 O O . HIS A 1 112 ? -11.788 -12.771 -8.862 1.00 89.38 112 HIS A O 1
ATOM 938 N N . PRO A 1 113 ? -11.944 -14.989 -8.491 1.00 78.12 113 PRO A N 1
ATOM 939 C CA . PRO A 1 113 ? -10.808 -15.308 -9.335 1.00 78.12 113 PRO A CA 1
ATOM 940 C C . PRO A 1 113 ? -11.065 -14.792 -10.751 1.00 78.12 113 PRO A C 1
ATOM 942 O O . PRO A 1 113 ? -12.002 -15.210 -11.436 1.00 78.12 113 PRO A O 1
ATOM 945 N N . THR A 1 114 ? -10.221 -13.869 -11.207 1.00 70.31 114 THR A N 1
ATOM 946 C CA . THR A 1 114 ? -10.244 -13.405 -12.589 1.00 70.31 114 THR A CA 1
ATOM 947 C C . THR A 1 114 ? -9.876 -14.584 -13.484 1.00 70.31 114 THR A C 1
ATOM 949 O O . THR A 1 114 ? -8.755 -15.091 -13.449 1.00 70.31 114 THR A O 1
ATOM 952 N N . THR A 1 115 ? -10.824 -15.059 -14.299 1.00 56.53 115 THR A N 1
ATOM 953 C CA . THR A 1 115 ? -10.542 -16.062 -15.333 1.00 56.53 115 THR A CA 1
ATOM 954 C C . THR A 1 115 ? -9.413 -15.540 -16.213 1.00 56.53 115 THR A C 1
ATOM 956 O O . THR A 1 115 ? -9.612 -14.592 -16.978 1.00 56.53 115 THR A O 1
ATOM 959 N N . ARG A 1 116 ? -8.220 -16.141 -16.109 1.00 57.12 116 ARG A N 1
ATOM 960 C CA . ARG A 1 116 ? -7.121 -15.886 -17.042 1.00 57.12 116 ARG A CA 1
ATOM 961 C C . ARG A 1 116 ? -7.646 -16.168 -18.447 1.00 57.12 116 ARG A C 1
ATOM 963 O O . ARG A 1 116 ? -7.856 -17.323 -18.806 1.00 57.12 116 ARG A O 1
ATOM 970 N N . ARG A 1 117 ? -7.820 -15.127 -19.266 1.00 49.56 117 ARG A N 1
ATOM 971 C CA . ARG A 1 117 ? -7.750 -15.309 -20.715 1.00 49.56 117 ARG A CA 1
ATOM 972 C C . ARG A 1 117 ? -6.319 -15.744 -20.996 1.00 49.56 117 ARG A C 1
ATOM 974 O O . ARG A 1 117 ? -5.407 -14.923 -20.964 1.00 49.56 117 ARG A O 1
ATOM 981 N N . THR A 1 118 ? -6.120 -17.038 -21.207 1.00 40.38 118 THR A N 1
ATOM 982 C CA . THR A 1 118 ? -4.939 -17.542 -21.902 1.00 40.38 118 THR A CA 1
ATOM 983 C C . THR A 1 118 ? -4.829 -16.743 -23.195 1.00 40.38 118 THR A C 1
ATOM 985 O O . THR A 1 118 ? -5.703 -16.849 -24.057 1.00 40.38 118 THR A O 1
ATOM 988 N N . ARG A 1 119 ? -3.821 -15.870 -23.298 1.00 46.50 119 ARG A N 1
ATOM 989 C CA . ARG A 1 119 ? -3.424 -15.345 -24.603 1.00 46.50 119 ARG A CA 1
ATOM 990 C C . ARG A 1 119 ? -2.982 -16.564 -25.414 1.00 46.50 119 ARG A C 1
ATOM 992 O O . ARG A 1 119 ? -2.086 -17.280 -24.971 1.00 46.50 119 ARG A O 1
ATOM 999 N N . ALA A 1 120 ? -3.733 -16.840 -26.478 1.00 36.81 120 ALA A N 1
ATOM 1000 C CA . ALA A 1 120 ? -3.372 -17.798 -27.514 1.00 36.81 120 ALA A CA 1
ATOM 1001 C C . ALA A 1 120 ? -2.119 -17.324 -28.259 1.00 36.81 120 ALA A C 1
ATOM 1003 O O . ALA A 1 120 ? -1.907 -16.086 -28.298 1.00 36.81 120 ALA A O 1
#

Radius of gyration: 15.27 Å; chains: 1; bounding box: 37×28×44 Å

Organism: NCBI:txid73025

pLDDT: mean 93.03, std 11.71, range [36.81, 98.62]